Protein AF-A0A959N7V6-F1 (afdb_monomer)

Secondary structure (DSSP, 8-state):
--TTGGGGGG-EEEEEEETTEEEEEEEEE-TTS-EEEEEEEEETTEEEEEEEEEEEEETTEEEEEEEETTSSS-EEEEEEEE-SSEEEEE-TTSSS--EEEEE-------

Sequence (110 aa):
MDDLKKLEWLTGQWEGIMGSGLYHEEWYPDELNNLTGRAYLIKNGEITNNEKLKIHLIENDIFYTADVSHNPAPVSFKLTEYSDKIFIFENPEHDFPQKITYEILSENNF

Foldseek 3Di:
DCVLVLCCVVAAWDWDDDPQWIKIKHWDADPVSKIWMWIWTQDPNDTHWIWIWIFDDDPHWTWIWIDTPVDPDIDIFTFPDDDSFKTKTADPVDPPDGIDMGGNPDPPPD

pLDDT: mean 84.2, std 10.68, range [37.75, 94.25]

Structure (mmCIF, N/CA/C/O backbone):
data_AF-A0A959N7V6-F1
#
_entry.id   AF-A0A959N7V6-F1
#
loop_
_atom_site.group_PDB
_atom_site.id
_atom_site.type_symbol
_atom_site.label_atom_id
_atom_site.label_alt_id
_atom_site.label_comp_id
_atom_site.label_asym_id
_atom_site.label_entity_id
_atom_site.label_seq_id
_atom_site.pdbx_PDB_ins_code
_atom_site.Cartn_x
_atom_site.Cartn_y
_atom_site.Cartn_z
_atom_site.occupancy
_atom_site.B_iso_or_equiv
_atom_site.auth_seq_id
_atom_site.auth_comp_id
_atom_site.auth_asym_id
_atom_site.auth_atom_id
_atom_site.pdbx_PDB_model_num
ATOM 1 N N . MET A 1 1 ? -12.047 3.937 16.481 1.00 49.19 1 MET A N 1
ATOM 2 C CA . MET A 1 1 ? -11.346 4.222 15.210 1.00 49.19 1 MET A CA 1
ATOM 3 C C . MET A 1 1 ? -10.030 3.441 15.258 1.00 49.19 1 MET A C 1
ATOM 5 O O . MET A 1 1 ? -8.954 4.018 15.243 1.00 49.19 1 MET A O 1
ATOM 9 N N . ASP A 1 2 ? -10.139 2.119 15.437 1.00 62.38 2 ASP A N 1
ATOM 10 C CA . ASP A 1 2 ? -9.010 1.192 15.660 1.00 62.38 2 ASP A CA 1
ATOM 11 C C . ASP A 1 2 ? -8.653 0.413 14.388 1.00 62.38 2 ASP A C 1
ATOM 13 O O . ASP A 1 2 ? -7.646 -0.283 14.342 1.00 62.38 2 ASP A O 1
ATOM 17 N N . ASP A 1 3 ? -9.464 0.528 13.335 1.00 70.25 3 ASP A N 1
ATOM 18 C CA . ASP A 1 3 ? -9.316 -0.290 12.133 1.00 70.25 3 ASP A CA 1
ATOM 19 C C . ASP A 1 3 ? -8.083 0.090 11.300 1.00 70.25 3 ASP A C 1
ATOM 21 O O . ASP A 1 3 ? -7.488 -0.783 10.680 1.00 70.25 3 ASP A O 1
ATOM 25 N N . LEU A 1 4 ? -7.616 1.344 11.363 1.00 76.19 4 LEU A N 1
ATOM 26 C CA . LEU A 1 4 ? -6.362 1.753 10.716 1.00 76.19 4 LEU A CA 1
ATOM 27 C C . LEU A 1 4 ? -5.128 1.181 11.436 1.00 76.19 4 LEU A C 1
ATOM 29 O O . LEU A 1 4 ? -4.160 0.808 10.785 1.00 76.19 4 LEU A O 1
ATOM 33 N N . LYS A 1 5 ? -5.187 1.005 12.765 1.00 77.62 5 LYS A N 1
ATOM 34 C CA . LYS A 1 5 ? -4.114 0.335 13.521 1.00 77.62 5 LYS A CA 1
ATOM 35 C C . LYS A 1 5 ? -3.981 -1.139 13.154 1.00 77.62 5 LYS A C 1
ATOM 37 O O . LYS A 1 5 ? -2.887 -1.686 13.177 1.00 77.62 5 LYS A O 1
ATOM 42 N N . LYS A 1 6 ? -5.080 -1.782 12.743 1.00 78.00 6 LYS A N 1
ATOM 43 C CA . LYS A 1 6 ? -5.050 -3.158 12.222 1.00 78.00 6 LYS A CA 1
ATOM 44 C C . LYS A 1 6 ? -4.296 -3.280 10.900 1.00 78.00 6 LYS A C 1
ATOM 46 O O . LYS A 1 6 ? -4.102 -4.400 10.455 1.00 78.00 6 LYS A O 1
ATOM 51 N N . LEU A 1 7 ? -3.889 -2.174 10.276 1.00 81.94 7 LEU A N 1
ATOM 52 C CA . LEU A 1 7 ? -3.056 -2.155 9.075 1.00 81.94 7 LEU A CA 1
ATOM 53 C C . LEU A 1 7 ? -1.583 -1.858 9.391 1.00 81.94 7 LEU A C 1
ATOM 55 O O . LEU A 1 7 ? -0.766 -1.901 8.482 1.00 81.94 7 LEU A O 1
ATOM 59 N N . GLU A 1 8 ? -1.203 -1.620 10.655 1.00 82.12 8 GLU A N 1
ATOM 60 C CA . GLU A 1 8 ? 0.196 -1.347 11.035 1.00 82.12 8 GLU A CA 1
ATOM 61 C C . GLU A 1 8 ? 1.157 -2.472 10.627 1.00 82.12 8 GLU A C 1
ATOM 63 O O . GLU A 1 8 ? 2.318 -2.192 10.333 1.00 82.12 8 GLU A O 1
ATOM 68 N N . TRP A 1 9 ? 0.674 -3.717 10.534 1.00 83.25 9 TRP A N 1
ATOM 69 C CA . TRP A 1 9 ? 1.454 -4.864 10.049 1.00 83.25 9 TRP A CA 1
ATOM 70 C C . TRP A 1 9 ? 1.913 -4.723 8.590 1.00 83.25 9 TRP A C 1
ATOM 72 O O . TRP A 1 9 ? 2.851 -5.408 8.195 1.00 83.25 9 TRP A O 1
ATOM 82 N N . LEU A 1 10 ? 1.287 -3.841 7.797 1.00 85.94 10 LEU A N 1
ATOM 83 C CA . LEU A 1 10 ? 1.756 -3.507 6.451 1.00 85.94 10 LEU A CA 1
ATOM 84 C C . LEU A 1 10 ? 3.065 -2.714 6.477 1.00 85.94 10 LEU A C 1
ATOM 86 O O . LEU A 1 10 ? 3.757 -2.670 5.466 1.00 85.94 10 LEU A O 1
ATOM 90 N N . THR A 1 11 ? 3.428 -2.093 7.602 1.00 88.38 11 THR A N 1
ATOM 91 C CA . THR A 1 11 ? 4.693 -1.361 7.733 1.00 88.38 11 THR A CA 1
ATOM 92 C C . THR A 1 11 ? 5.872 -2.293 7.485 1.00 88.38 11 THR A C 1
ATOM 94 O O . THR A 1 11 ? 6.026 -3.310 8.158 1.00 88.38 11 THR A O 1
ATOM 97 N N . GLY A 1 12 ? 6.745 -1.916 6.554 1.00 86.50 12 GLY A N 1
ATOM 98 C CA . GLY A 1 12 ? 7.886 -2.732 6.162 1.00 86.50 12 GLY A CA 1
ATOM 99 C C . GLY A 1 12 ? 8.072 -2.782 4.655 1.00 86.50 12 GLY A C 1
ATOM 100 O O . GLY A 1 12 ? 7.515 -1.970 3.919 1.00 86.50 12 GLY A O 1
ATOM 101 N N . GLN A 1 13 ? 8.895 -3.731 4.219 1.00 86.81 13 GLN A N 1
ATOM 102 C CA . GLN A 1 13 ? 9.226 -3.954 2.818 1.00 86.81 13 GLN A CA 1
ATOM 103 C C . GLN A 1 13 ? 8.490 -5.180 2.292 1.00 86.81 13 GLN A C 1
ATOM 105 O O . GLN A 1 13 ? 8.495 -6.242 2.913 1.00 86.81 13 GLN A O 1
ATOM 110 N N . TRP A 1 14 ? 7.913 -5.015 1.115 1.00 86.94 14 TRP A N 1
ATOM 111 C CA . TRP A 1 14 ? 7.179 -6.017 0.372 1.00 86.94 14 TRP A CA 1
ATOM 112 C C . TRP A 1 14 ? 7.848 -6.175 -0.982 1.00 86.94 14 TRP A C 1
ATOM 114 O O . TRP A 1 14 ? 8.248 -5.200 -1.624 1.00 86.94 14 TRP A O 1
ATOM 124 N N . GLU A 1 15 ? 7.978 -7.416 -1.423 1.00 83.88 15 GLU A N 1
ATOM 125 C CA . GLU A 1 15 ? 8.464 -7.733 -2.755 1.00 83.88 15 GLU A CA 1
ATOM 126 C C . GLU A 1 15 ? 7.569 -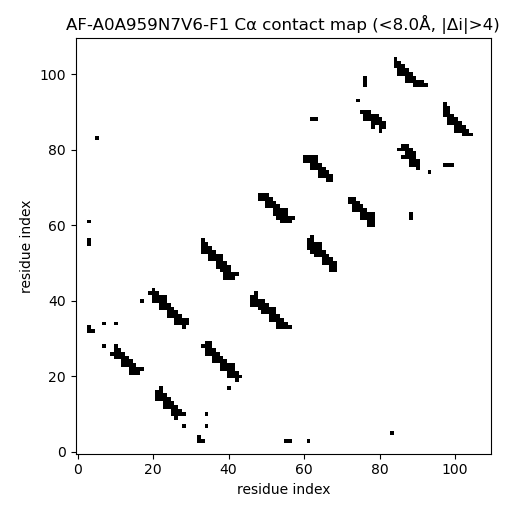8.787 -3.394 1.00 83.88 15 GLU A C 1
ATOM 128 O O . GLU A 1 15 ? 7.040 -9.681 -2.730 1.00 83.88 15 GLU A O 1
ATOM 133 N N . GLY A 1 16 ? 7.376 -8.672 -4.700 1.00 81.88 16 GLY A N 1
ATOM 134 C CA . GLY A 1 16 ? 6.530 -9.579 -5.453 1.00 81.88 16 GLY A CA 1
ATOM 135 C C . GLY A 1 16 ? 6.929 -9.630 -6.915 1.00 81.88 16 GLY A C 1
ATOM 136 O O . GLY A 1 16 ? 7.607 -8.749 -7.434 1.00 81.88 16 GLY A O 1
ATOM 137 N N . ILE A 1 17 ? 6.499 -10.675 -7.612 1.00 80.56 17 ILE A N 1
ATOM 138 C CA . ILE A 1 17 ? 6.737 -10.797 -9.051 1.00 80.56 17 ILE A CA 1
ATOM 139 C C . ILE A 1 17 ? 5.538 -10.196 -9.783 1.00 80.56 17 ILE A C 1
ATOM 141 O O . ILE A 1 17 ? 4.414 -10.672 -9.631 1.00 80.56 17 ILE A O 1
ATOM 145 N N . MET A 1 18 ? 5.780 -9.183 -10.616 1.00 80.56 18 MET A N 1
ATOM 146 C CA . MET A 1 18 ? 4.767 -8.595 -11.494 1.00 80.56 18 MET A CA 1
ATOM 147 C C . MET A 1 18 ? 5.188 -8.779 -12.956 1.00 80.56 18 MET A C 1
ATOM 149 O O . MET A 1 18 ? 6.088 -8.110 -13.471 1.00 80.56 18 MET A O 1
ATOM 153 N N . GLY A 1 19 ? 4.540 -9.724 -13.644 1.00 82.94 19 GLY A N 1
ATOM 154 C CA . GLY A 1 19 ? 4.923 -10.119 -14.999 1.00 82.94 19 GLY A CA 1
ATOM 155 C C . GLY A 1 19 ? 6.348 -10.681 -15.034 1.00 82.94 19 GLY A C 1
ATOM 156 O O . GLY A 1 19 ? 6.617 -11.724 -14.450 1.00 82.94 19 GLY A O 1
ATOM 157 N N . SER A 1 20 ? 7.259 -9.991 -15.726 1.00 83.25 20 SER A N 1
ATOM 158 C CA . SER A 1 20 ? 8.687 -10.345 -15.795 1.00 83.25 20 SER A CA 1
ATOM 159 C C . SER A 1 20 ? 9.581 -9.463 -14.911 1.00 83.25 20 SER A C 1
ATOM 161 O O . SER A 1 20 ? 10.795 -9.452 -15.110 1.00 83.25 20 SER A O 1
ATOM 163 N N . GLY A 1 21 ? 8.995 -8.639 -14.039 1.00 85.62 21 GLY A N 1
ATOM 164 C CA . GLY A 1 21 ? 9.706 -7.702 -13.167 1.00 85.62 21 GLY A CA 1
ATOM 165 C C . GLY A 1 21 ? 9.506 -8.010 -11.685 1.00 85.62 21 GLY A C 1
ATOM 166 O O . GLY A 1 21 ? 8.604 -8.763 -11.312 1.00 85.62 21 GLY A O 1
ATOM 167 N N . LEU A 1 22 ? 10.354 -7.404 -10.856 1.00 86.50 22 LEU A N 1
ATOM 168 C CA . LEU A 1 22 ? 10.280 -7.451 -9.398 1.00 86.50 22 LEU A CA 1
ATOM 169 C C . LEU A 1 22 ? 9.618 -6.162 -8.906 1.00 86.50 22 LEU A C 1
ATOM 171 O O . LEU A 1 22 ? 10.157 -5.073 -9.089 1.00 86.50 22 LEU A O 1
ATOM 175 N N . TYR A 1 23 ? 8.418 -6.280 -8.357 1.00 88.44 23 TYR A N 1
ATOM 176 C CA . TYR A 1 23 ? 7.699 -5.187 -7.721 1.00 88.44 23 TYR A CA 1
ATOM 177 C C . TYR A 1 23 ? 8.181 -5.060 -6.281 1.00 88.44 23 TYR A C 1
ATOM 179 O O . TYR A 1 23 ? 8.204 -6.051 -5.555 1.00 88.44 23 TYR A O 1
ATOM 187 N N . HIS A 1 24 ? 8.560 -3.853 -5.889 1.00 89.81 24 HIS A N 1
ATOM 188 C CA . HIS A 1 24 ? 8.901 -3.509 -4.520 1.00 89.81 24 HIS A CA 1
ATOM 189 C C . HIS A 1 24 ? 7.920 -2.480 -4.002 1.00 89.81 24 HIS A C 1
ATOM 191 O O . HIS A 1 24 ? 7.606 -1.511 -4.691 1.00 89.81 24 HIS A O 1
ATOM 197 N N . GLU A 1 25 ? 7.508 -2.660 -2.761 1.00 91.25 25 GLU A N 1
ATOM 198 C CA . GLU A 1 25 ? 6.638 -1.749 -2.046 1.00 91.25 25 GLU A CA 1
ATOM 199 C C . GLU A 1 25 ? 7.165 -1.582 -0.623 1.00 91.25 25 GLU A C 1
ATOM 201 O O . GLU A 1 25 ? 7.690 -2.511 -0.014 1.00 91.25 25 GLU A O 1
ATOM 206 N N . GLU A 1 26 ? 7.086 -0.371 -0.093 1.00 92.06 26 GLU A N 1
ATOM 207 C CA . GLU A 1 26 ? 7.574 -0.072 1.241 1.00 92.06 26 GLU A CA 1
ATOM 208 C C . GLU A 1 26 ? 6.643 0.906 1.935 1.00 92.06 26 GLU A C 1
ATOM 210 O O . GLU A 1 26 ? 6.345 1.966 1.383 1.00 92.06 26 GLU A O 1
ATOM 215 N N . TRP A 1 27 ? 6.217 0.549 3.143 1.00 93.75 27 TRP A N 1
ATOM 216 C CA . TRP A 1 27 ? 5.247 1.291 3.940 1.00 93.75 27 TRP A CA 1
ATOM 217 C C . TRP A 1 27 ? 5.857 1.826 5.227 1.00 93.75 27 TRP A C 1
ATOM 219 O O . TRP A 1 27 ? 6.628 1.144 5.904 1.00 93.75 27 TRP A O 1
ATOM 229 N N . TYR A 1 28 ? 5.430 3.030 5.587 1.00 91.06 28 TYR A N 1
ATOM 230 C CA . TYR A 1 28 ? 5.876 3.798 6.737 1.00 91.06 28 TYR A CA 1
ATOM 231 C C . TYR A 1 28 ? 4.672 4.427 7.447 1.00 91.06 28 TYR A C 1
ATOM 233 O O . TYR A 1 28 ? 3.870 5.095 6.784 1.00 91.06 28 TYR A O 1
ATOM 241 N N . PRO A 1 29 ? 4.544 4.295 8.776 1.00 90.12 29 PRO A N 1
ATOM 242 C CA . PRO A 1 29 ? 3.552 5.047 9.529 1.00 90.12 29 PRO A CA 1
ATOM 243 C C . PRO A 1 29 ? 3.902 6.539 9.536 1.00 90.12 29 PRO A C 1
ATOM 245 O O . PRO A 1 29 ? 5.074 6.912 9.628 1.00 90.12 29 PRO A O 1
ATOM 248 N N . ASP A 1 30 ? 2.884 7.393 9.447 1.00 83.81 30 ASP A N 1
ATOM 249 C CA . ASP A 1 30 ? 3.007 8.834 9.666 1.00 83.81 30 ASP A CA 1
ATOM 250 C C . ASP A 1 30 ? 2.574 9.239 11.089 1.00 83.81 30 ASP A C 1
ATOM 252 O O . ASP A 1 30 ? 2.039 8.443 11.862 1.00 83.81 30 ASP A O 1
ATOM 256 N N . GLU A 1 31 ? 2.804 10.504 11.454 1.00 78.56 31 GLU A N 1
ATOM 257 C CA . GLU A 1 31 ? 2.459 11.044 12.783 1.00 78.56 31 GLU A CA 1
ATOM 258 C C . GLU A 1 31 ? 0.942 11.094 13.063 1.00 78.56 31 GLU A C 1
ATOM 260 O O . GLU A 1 31 ? 0.525 11.346 14.194 1.00 78.56 31 GLU A O 1
ATOM 265 N N . LEU A 1 32 ? 0.107 10.867 12.045 1.00 79.19 32 LEU A N 1
ATOM 266 C CA . LEU A 1 32 ? -1.354 10.914 12.099 1.00 79.19 32 LEU A CA 1
ATOM 267 C C . LEU A 1 32 ? -1.986 9.512 12.006 1.00 79.19 32 LEU A C 1
ATOM 269 O O . LEU A 1 32 ? -3.181 9.402 11.732 1.00 79.19 32 LE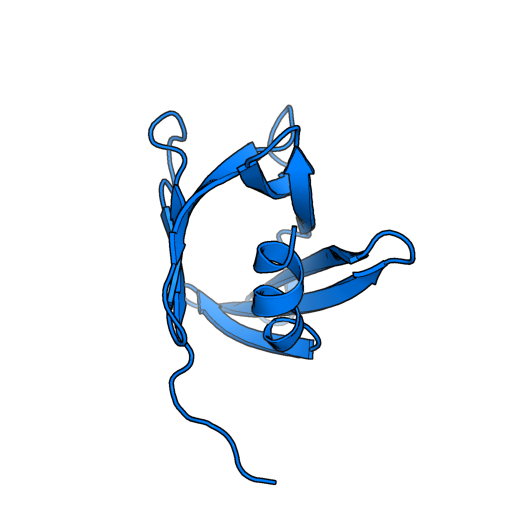U A O 1
ATOM 273 N N . ASN A 1 33 ? -1.207 8.455 12.265 1.00 78.31 33 ASN A N 1
ATOM 274 C CA . ASN A 1 33 ? -1.585 7.041 12.144 1.00 78.31 33 ASN A CA 1
ATOM 275 C C . ASN A 1 33 ? -1.975 6.593 10.725 1.00 78.31 33 ASN A C 1
ATOM 277 O O . ASN A 1 33 ? -2.535 5.510 10.577 1.00 78.31 33 ASN A O 1
ATOM 281 N N . ASN A 1 34 ? -1.703 7.375 9.681 1.00 87.88 34 ASN A N 1
ATOM 282 C CA . ASN A 1 34 ? -1.818 6.880 8.311 1.00 87.88 34 ASN A CA 1
ATOM 283 C C . ASN A 1 34 ? -0.581 6.060 7.952 1.00 87.88 34 ASN A C 1
ATOM 285 O O . ASN A 1 34 ? 0.467 6.165 8.590 1.00 87.88 34 ASN A O 1
ATOM 289 N N . LEU A 1 35 ? -0.681 5.298 6.869 1.00 91.38 35 LEU A N 1
ATOM 290 C CA . LEU A 1 35 ? 0.480 4.688 6.240 1.00 91.38 35 LEU A CA 1
ATOM 291 C C . LEU A 1 35 ? 0.786 5.447 4.958 1.00 91.38 35 LEU A C 1
ATOM 293 O O . LEU A 1 35 ? -0.086 5.682 4.124 1.00 91.38 35 LEU A O 1
ATOM 297 N N . THR A 1 36 ? 2.040 5.828 4.798 1.00 93.88 36 THR A N 1
ATOM 298 C CA . THR A 1 36 ? 2.582 6.341 3.544 1.00 93.88 36 THR A CA 1
ATOM 299 C C . THR A 1 36 ? 3.479 5.280 2.952 1.00 93.88 36 THR A C 1
ATOM 301 O O . THR A 1 36 ? 4.182 4.584 3.679 1.00 93.88 36 THR A O 1
ATOM 304 N N . GLY A 1 37 ? 3.442 5.126 1.641 1.00 92.75 37 GLY A N 1
ATOM 305 C CA . GLY A 1 37 ? 4.204 4.098 0.971 1.00 92.75 37 GLY A CA 1
ATOM 306 C C . GLY A 1 37 ? 4.837 4.594 -0.308 1.00 92.75 37 GLY A C 1
ATOM 307 O O . GLY A 1 37 ? 4.474 5.633 -0.867 1.00 92.75 37 GLY A O 1
ATOM 308 N N . ARG A 1 38 ? 5.812 3.831 -0.771 1.00 92.44 38 ARG A N 1
ATOM 309 C CA . ARG A 1 38 ? 6.373 3.967 -2.108 1.00 92.44 38 ARG A CA 1
ATOM 310 C C . ARG A 1 38 ? 6.410 2.602 -2.752 1.00 92.44 38 ARG A C 1
ATOM 312 O O . ARG A 1 38 ? 6.773 1.632 -2.093 1.00 92.44 38 ARG A O 1
ATOM 319 N N . ALA A 1 39 ? 6.105 2.554 -4.036 1.00 90.75 39 ALA A N 1
ATOM 320 C CA . ALA A 1 39 ? 6.306 1.355 -4.819 1.00 90.75 39 ALA A CA 1
ATOM 321 C C . ALA A 1 39 ? 7.039 1.651 -6.118 1.00 90.75 39 ALA A C 1
ATOM 323 O O . ALA A 1 39 ? 7.032 2.775 -6.626 1.00 90.75 39 ALA A O 1
ATOM 324 N N . TYR A 1 40 ? 7.742 0.640 -6.608 1.00 90.38 40 TYR A N 1
ATOM 325 C CA . TYR A 1 40 ? 8.464 0.697 -7.863 1.00 90.38 40 TYR A CA 1
ATOM 326 C C . TYR A 1 40 ? 8.644 -0.699 -8.450 1.00 90.38 40 TYR A C 1
ATOM 328 O O . TYR A 1 40 ? 8.751 -1.697 -7.742 1.00 90.38 40 TYR A O 1
ATOM 336 N N . LEU A 1 41 ? 8.711 -0.767 -9.775 1.00 89.62 41 LEU A N 1
ATOM 337 C CA . LEU A 1 41 ? 8.914 -2.004 -10.514 1.00 89.62 41 LEU A CA 1
ATOM 338 C C . LEU A 1 41 ? 10.331 -2.044 -11.082 1.00 89.62 41 LEU A C 1
ATOM 340 O O . LEU A 1 41 ? 10.695 -1.211 -11.909 1.00 89.62 41 LEU A O 1
ATOM 344 N N . ILE A 1 42 ? 11.119 -3.047 -10.712 1.00 88.81 42 ILE A N 1
ATOM 345 C CA . ILE A 1 42 ? 12.409 -3.325 -11.340 1.00 88.81 42 ILE A CA 1
ATOM 346 C C . ILE A 1 42 ? 12.184 -4.248 -12.536 1.00 88.81 42 ILE A C 1
ATOM 348 O O . ILE A 1 42 ? 11.756 -5.396 -12.387 1.00 88.81 42 ILE A O 1
ATOM 352 N N . LYS A 1 43 ? 12.520 -3.779 -13.738 1.00 89.12 43 LYS A N 1
ATOM 353 C CA . LYS A 1 43 ? 12.480 -4.582 -14.965 1.00 89.12 43 LYS A CA 1
ATOM 354 C C . LYS A 1 43 ? 13.812 -4.454 -15.690 1.00 89.12 43 LYS A C 1
ATOM 356 O O . LYS A 1 43 ? 14.286 -3.351 -15.918 1.00 89.12 43 LYS A O 1
ATOM 361 N N . ASN A 1 44 ? 14.430 -5.585 -16.035 1.00 87.38 44 ASN A N 1
ATOM 362 C CA . ASN A 1 44 ? 15.756 -5.632 -16.672 1.00 87.38 44 ASN A CA 1
ATOM 363 C C . ASN A 1 44 ? 16.858 -4.856 -15.911 1.00 87.38 44 ASN A C 1
ATOM 365 O O . ASN A 1 44 ? 17.800 -4.365 -16.524 1.00 87.38 44 ASN A O 1
ATOM 369 N N . GLY A 1 45 ? 16.754 -4.754 -14.580 1.00 84.00 45 GLY A N 1
ATOM 370 C CA . GLY A 1 45 ? 17.711 -4.021 -13.741 1.00 84.00 45 GLY A CA 1
ATOM 371 C C . GLY A 1 45 ? 17.471 -2.509 -13.652 1.00 84.00 45 GLY A C 1
ATOM 372 O O . GLY A 1 45 ? 18.228 -1.825 -12.970 1.00 84.00 45 GLY A O 1
ATOM 373 N N . GLU A 1 46 ? 16.419 -1.990 -14.288 1.00 86.31 46 GLU A N 1
ATOM 374 C CA . GLU A 1 46 ? 16.036 -0.579 -14.228 1.00 86.31 46 GLU A CA 1
ATOM 375 C C . GLU A 1 46 ? 14.778 -0.386 -13.376 1.00 86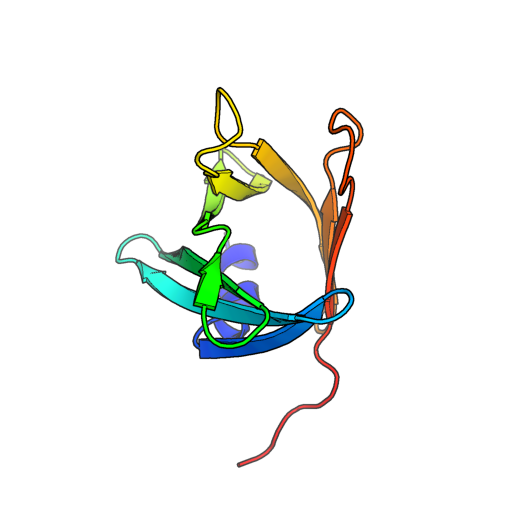.31 46 GLU A C 1
ATOM 377 O O . GLU A 1 46 ? 13.831 -1.172 -13.454 1.00 86.31 46 GLU A O 1
ATOM 382 N N . ILE A 1 47 ? 14.766 0.678 -12.570 1.00 86.31 47 ILE A N 1
ATOM 383 C CA . ILE A 1 47 ? 13.597 1.086 -11.788 1.00 86.31 47 ILE A CA 1
ATOM 384 C C . ILE A 1 47 ? 12.611 1.801 -12.716 1.00 86.31 47 ILE A C 1
ATOM 386 O O . ILE A 1 47 ? 12.939 2.798 -13.357 1.00 86.31 47 ILE A O 1
ATOM 390 N N . THR A 1 48 ? 11.382 1.306 -12.748 1.00 81.00 48 THR A N 1
ATOM 391 C CA . THR A 1 48 ? 10.258 1.811 -13.541 1.00 81.00 48 THR A CA 1
ATOM 392 C C . THR A 1 48 ? 9.029 1.986 -12.644 1.00 81.00 48 THR A C 1
ATOM 394 O O . THR A 1 48 ? 8.996 1.436 -11.547 1.00 81.00 48 THR A O 1
ATOM 397 N N . ASN A 1 49 ? 8.030 2.755 -13.094 1.00 77.88 49 ASN A N 1
ATOM 398 C CA . ASN A 1 49 ? 6.744 2.946 -12.400 1.00 77.88 49 ASN A CA 1
ATOM 399 C C . ASN A 1 49 ? 6.896 3.328 -10.919 1.00 77.88 49 ASN A C 1
ATOM 401 O O . ASN A 1 49 ? 6.570 2.542 -10.043 1.00 77.88 49 ASN A O 1
ATOM 405 N N . ASN A 1 50 ? 7.424 4.524 -10.641 1.00 85.50 50 ASN A N 1
ATOM 406 C CA . ASN A 1 50 ? 7.471 5.031 -9.269 1.00 85.50 50 ASN A CA 1
ATOM 407 C C . ASN A 1 50 ? 6.074 5.493 -8.845 1.00 85.50 50 ASN A C 1
ATOM 409 O O . ASN A 1 50 ? 5.472 6.345 -9.504 1.00 85.50 50 ASN A O 1
ATOM 413 N N . GLU A 1 51 ? 5.604 4.959 -7.728 1.00 89.69 51 GLU A N 1
ATOM 414 C CA . GLU A 1 51 ? 4.267 5.182 -7.194 1.00 89.69 51 GLU A CA 1
ATOM 415 C C . GLU A 1 51 ? 4.394 5.705 -5.767 1.00 89.69 51 GLU A C 1
ATOM 417 O O . GLU A 1 51 ? 5.183 5.195 -4.966 1.00 89.69 51 GLU A O 1
ATOM 422 N N . LYS A 1 52 ? 3.624 6.742 -5.444 1.00 92.44 52 LYS A N 1
ATOM 423 C CA . LYS A 1 52 ? 3.435 7.188 -4.064 1.00 92.44 52 LYS A CA 1
ATOM 424 C C . LYS A 1 52 ? 2.124 6.621 -3.572 1.00 92.44 52 LYS A C 1
ATOM 426 O O . LYS A 1 52 ? 1.091 6.801 -4.208 1.00 92.44 52 LYS A O 1
ATOM 431 N N . LEU A 1 53 ? 2.165 5.964 -2.431 1.00 93.50 53 LEU A N 1
ATOM 432 C CA . LEU A 1 53 ? 1.028 5.258 -1.881 1.00 93.50 53 LEU A CA 1
ATOM 433 C C . LEU A 1 53 ? 0.627 5.885 -0.552 1.00 93.50 53 LEU A C 1
ATOM 435 O O . LEU A 1 53 ? 1.455 6.441 0.176 1.00 93.50 53 LEU A O 1
ATOM 439 N N . LYS A 1 54 ? -0.658 5.812 -0.227 1.00 93.69 54 LYS A N 1
ATOM 440 C CA . LYS A 1 54 ? -1.170 6.261 1.062 1.00 93.69 54 LYS A CA 1
ATOM 441 C C . LYS A 1 54 ? -2.363 5.422 1.482 1.00 93.69 54 LYS A C 1
ATOM 443 O O . LYS A 1 54 ? -3.334 5.346 0.741 1.00 93.69 54 LYS A O 1
ATOM 448 N N . ILE A 1 55 ? -2.326 4.865 2.684 1.00 92.88 55 ILE A N 1
ATOM 449 C CA . ILE A 1 55 ? -3.497 4.290 3.339 1.00 92.88 55 ILE A CA 1
ATOM 450 C C . ILE A 1 55 ? -3.925 5.242 4.444 1.00 92.88 55 ILE A C 1
ATOM 452 O O . ILE A 1 55 ? -3.160 5.526 5.364 1.00 92.88 55 ILE A O 1
ATOM 456 N N . HIS A 1 56 ? -5.132 5.778 4.333 1.00 92.00 56 HIS A N 1
ATOM 457 C CA . HIS A 1 56 ? -5.614 6.854 5.193 1.00 92.00 56 HIS A CA 1
ATOM 458 C C . HIS A 1 56 ? -7.117 6.784 5.389 1.00 92.00 56 HIS A C 1
ATOM 460 O O . HIS A 1 56 ? -7.845 6.169 4.610 1.00 92.00 56 HIS A O 1
ATOM 466 N N . LEU A 1 57 ? -7.565 7.422 6.461 1.00 88.56 57 LEU A N 1
ATOM 467 C CA . LEU A 1 57 ? -8.966 7.480 6.827 1.00 88.56 57 LEU A CA 1
ATOM 468 C C . LEU A 1 57 ? -9.598 8.748 6.253 1.00 88.56 57 LEU A C 1
ATOM 470 O O . LEU A 1 57 ? -9.149 9.858 6.540 1.00 88.56 57 LEU A O 1
ATOM 474 N N . ILE A 1 58 ? -10.650 8.580 5.458 1.00 87.88 58 ILE A N 1
ATOM 475 C CA . ILE A 1 58 ? -11.466 9.679 4.947 1.00 87.88 58 ILE A CA 1
ATOM 476 C C . ILE A 1 58 ? -12.857 9.507 5.549 1.00 87.88 58 ILE A C 1
ATOM 478 O O . ILE A 1 58 ? -13.535 8.515 5.291 1.00 87.88 58 ILE A O 1
ATOM 482 N N . GLU A 1 59 ? -13.258 10.466 6.384 1.00 85.31 59 GLU A N 1
ATOM 483 C CA . GLU A 1 59 ? -14.466 10.386 7.216 1.00 85.31 59 GLU A CA 1
ATOM 484 C C . GLU A 1 59 ? -14.465 9.132 8.110 1.00 85.31 59 GLU A C 1
ATOM 486 O O . GLU A 1 59 ? -13.821 9.120 9.161 1.00 85.31 59 GLU A O 1
ATOM 491 N N . ASN A 1 60 ? -15.156 8.075 7.684 1.00 85.31 60 ASN A N 1
ATOM 492 C CA . ASN A 1 60 ? -15.309 6.819 8.416 1.00 85.31 60 ASN A CA 1
ATOM 493 C C . ASN A 1 60 ? -14.759 5.604 7.654 1.00 85.31 60 ASN A C 1
ATOM 495 O O . ASN A 1 60 ? -14.822 4.493 8.175 1.00 85.31 60 ASN A O 1
ATOM 499 N N . ASP A 1 61 ? -14.222 5.807 6.452 1.00 89.81 61 ASP A N 1
ATOM 500 C CA . ASP A 1 61 ? -13.783 4.743 5.556 1.00 89.81 61 ASP A CA 1
ATOM 501 C C . ASP A 1 61 ? -12.269 4.806 5.332 1.00 89.81 61 ASP A C 1
ATOM 503 O O . ASP A 1 61 ? -11.673 5.881 5.223 1.00 89.81 61 ASP A O 1
ATOM 507 N N . ILE A 1 62 ? -11.636 3.636 5.255 1.00 91.56 62 ILE A N 1
ATOM 508 C CA . ILE A 1 62 ? -10.206 3.519 4.965 1.00 91.56 62 ILE A CA 1
ATOM 509 C C . ILE A 1 62 ? -10.028 3.434 3.452 1.00 91.56 62 ILE A C 1
ATOM 511 O O . ILE A 1 62 ? -10.695 2.645 2.783 1.00 91.56 62 ILE A O 1
ATOM 515 N N . PHE A 1 63 ? -9.100 4.223 2.923 1.00 93.38 63 PHE A N 1
ATOM 516 C CA . PHE A 1 63 ? -8.762 4.240 1.509 1.00 93.38 63 PHE A CA 1
ATOM 517 C C . PHE A 1 63 ? -7.293 3.929 1.297 1.00 93.38 63 PHE A C 1
ATOM 519 O O . PHE A 1 63 ? -6.441 4.451 2.010 1.00 93.38 63 PHE A O 1
ATOM 526 N N . TYR A 1 64 ? -7.019 3.135 0.271 1.00 93.44 64 TYR A N 1
ATOM 527 C CA . TYR A 1 64 ? -5.716 2.989 -0.355 1.00 93.44 64 TYR A CA 1
ATOM 528 C C . TYR A 1 64 ? -5.658 3.927 -1.558 1.00 93.44 64 TYR A C 1
ATOM 530 O O . TYR A 1 64 ? -6.445 3.785 -2.486 1.00 93.44 64 TYR A O 1
ATOM 538 N N . THR A 1 65 ? -4.746 4.886 -1.568 1.00 93.25 65 THR A N 1
ATOM 539 C CA . THR A 1 65 ? -4.582 5.855 -2.652 1.00 93.25 65 THR A CA 1
ATOM 540 C C . THR A 1 65 ? -3.221 5.664 -3.310 1.00 93.25 65 THR A C 1
ATOM 542 O O . THR A 1 65 ? -2.197 5.794 -2.643 1.00 93.25 65 THR A O 1
ATOM 545 N N . ALA A 1 66 ? -3.216 5.404 -4.617 1.00 91.38 66 ALA A N 1
ATOM 546 C CA . ALA A 1 66 ? -2.022 5.339 -5.450 1.00 91.38 66 ALA A CA 1
ATOM 547 C C . ALA A 1 66 ? -1.903 6.595 -6.323 1.00 91.38 66 ALA A C 1
ATOM 549 O O . ALA A 1 66 ? -2.771 6.886 -7.146 1.00 91.38 66 ALA A O 1
ATOM 550 N N . ASP A 1 67 ? -0.815 7.335 -6.151 1.00 90.69 67 ASP A N 1
ATOM 551 C CA . ASP A 1 67 ? -0.418 8.469 -6.979 1.00 90.69 67 ASP A CA 1
ATOM 552 C C . ASP A 1 67 ? 0.732 8.041 -7.898 1.00 90.69 67 ASP A C 1
ATOM 554 O O . ASP A 1 67 ? 1.872 7.820 -7.474 1.00 90.69 67 ASP A O 1
ATOM 558 N N . VAL A 1 68 ? 0.391 7.879 -9.172 1.00 85.62 68 VAL A N 1
ATOM 559 C CA . VAL A 1 68 ? 1.251 7.342 -10.225 1.00 85.62 68 VAL A CA 1
ATOM 560 C C . VAL A 1 68 ? 1.413 8.388 -11.315 1.00 85.62 68 VAL A C 1
ATOM 562 O O . VAL A 1 68 ? 0.444 8.992 -11.769 1.00 85.62 68 VAL A O 1
ATOM 565 N N . SER A 1 69 ? 2.643 8.587 -11.792 1.00 78.06 69 SER A N 1
ATOM 566 C CA . SER A 1 69 ? 2.939 9.677 -12.739 1.00 78.06 69 SER A CA 1
ATOM 567 C C . SER A 1 69 ? 2.219 9.553 -14.089 1.00 78.06 69 SER A C 1
ATOM 569 O O . SER A 1 69 ? 2.133 10.536 -14.819 1.00 78.06 69 SER A O 1
ATOM 571 N N . HIS A 1 70 ? 1.732 8.360 -14.447 1.00 76.25 70 HIS A N 1
ATOM 572 C CA . HIS A 1 70 ? 1.000 8.139 -15.695 1.00 76.25 70 HIS A CA 1
ATOM 573 C C . HIS A 1 70 ? -0.495 8.492 -15.611 1.00 76.25 70 HIS A C 1
ATOM 575 O O . HIS A 1 70 ? -1.138 8.570 -16.656 1.00 76.25 70 HIS A O 1
ATOM 581 N N . ASN A 1 71 ? -1.046 8.709 -14.409 1.00 78.50 71 ASN A N 1
ATOM 582 C CA . ASN A 1 71 ? -2.457 9.042 -14.230 1.00 78.50 71 ASN A CA 1
ATOM 583 C C . ASN A 1 71 ? -2.609 10.546 -13.982 1.00 78.50 71 ASN A C 1
ATOM 585 O O . ASN A 1 71 ? -1.772 11.156 -13.320 1.00 78.50 71 ASN A O 1
ATOM 589 N N . PRO A 1 72 ? -3.691 11.165 -14.485 1.00 80.69 72 PRO A N 1
ATOM 590 C CA . PRO A 1 72 ? -3.939 12.591 -14.281 1.00 80.69 72 PRO A CA 1
ATOM 591 C C . PRO A 1 72 ? -4.277 12.941 -12.823 1.00 80.69 72 PRO A C 1
ATOM 593 O O . PRO A 1 72 ? -4.201 14.108 -12.445 1.00 80.69 72 PRO A O 1
ATOM 596 N N . ALA A 1 73 ? -4.677 11.953 -12.019 1.00 86.56 73 ALA A N 1
ATOM 597 C CA . ALA A 1 73 ? -5.021 12.110 -10.614 1.00 86.56 73 ALA A CA 1
ATOM 598 C C . ALA A 1 73 ? -4.715 10.822 -9.826 1.00 86.56 73 ALA A C 1
ATOM 600 O O . ALA A 1 73 ? -4.688 9.741 -10.428 1.00 86.56 73 ALA A O 1
ATOM 601 N N . PRO A 1 74 ? -4.539 10.916 -8.494 1.00 89.19 74 PRO A N 1
ATOM 602 C CA . PRO A 1 74 ? -4.427 9.746 -7.632 1.00 89.19 74 PRO A CA 1
ATOM 603 C C . PRO A 1 74 ? -5.675 8.864 -7.713 1.00 89.19 74 PRO A C 1
ATOM 605 O O . PRO A 1 74 ? -6.803 9.360 -7.728 1.00 89.19 74 PRO A O 1
ATOM 608 N N . VAL A 1 75 ? -5.469 7.551 -7.723 1.00 90.62 75 VAL A N 1
ATOM 609 C CA . VAL A 1 75 ? -6.535 6.549 -7.763 1.00 90.62 75 VAL A CA 1
ATOM 610 C C . VAL A 1 75 ? -6.740 6.009 -6.357 1.00 90.62 75 VAL A C 1
ATOM 612 O O . VAL A 1 75 ? -5.802 5.506 -5.744 1.00 90.62 75 VAL A O 1
ATOM 615 N N . SER A 1 76 ? -7.963 6.111 -5.844 1.00 93.00 76 SER A N 1
ATOM 616 C CA . SER A 1 76 ? -8.316 5.631 -4.507 1.00 93.00 76 SER A CA 1
ATOM 617 C C . SER A 1 76 ? -9.149 4.358 -4.578 1.00 93.00 76 SER A C 1
ATOM 619 O O . SER A 1 76 ? -10.062 4.261 -5.389 1.00 93.00 76 SER A O 1
ATOM 621 N N . PHE A 1 77 ? -8.862 3.415 -3.692 1.00 93.94 77 PHE A N 1
ATOM 622 C CA . PHE A 1 77 ? -9.542 2.143 -3.506 1.00 93.94 77 PHE A CA 1
ATOM 623 C C . PHE A 1 77 ? -10.077 2.099 -2.080 1.00 93.94 77 PHE A C 1
ATOM 625 O O . PHE A 1 77 ? -9.325 2.297 -1.125 1.00 93.94 77 PHE A O 1
ATOM 632 N N . LYS A 1 78 ? -11.378 1.877 -1.921 1.00 94.25 78 LYS A N 1
ATOM 633 C CA . LYS A 1 78 ? -12.017 1.814 -0.605 1.00 94.25 78 LYS A CA 1
ATOM 634 C C . LYS A 1 78 ? -11.790 0.436 0.007 1.00 94.25 78 LYS A C 1
ATOM 636 O O . LYS A 1 78 ? -11.941 -0.557 -0.693 1.00 94.25 78 LYS A O 1
ATOM 641 N N . LEU A 1 79 ? -11.485 0.362 1.301 1.00 92.94 79 LEU A N 1
ATOM 642 C CA . LEU A 1 79 ? -11.487 -0.901 2.039 1.00 92.94 79 LEU A CA 1
ATOM 643 C C . LEU A 1 79 ? -12.922 -1.444 2.097 1.00 92.94 79 LEU A C 1
ATOM 645 O O . LEU A 1 79 ? -13.793 -0.843 2.729 1.00 92.94 79 LEU A O 1
ATOM 649 N N . THR A 1 80 ? -13.175 -2.557 1.416 1.00 92.12 80 THR A N 1
ATOM 650 C CA . THR A 1 80 ? -14.505 -3.178 1.329 1.00 92.12 80 THR A CA 1
ATOM 651 C C . THR A 1 80 ? -14.627 -4.421 2.196 1.00 92.12 80 THR A C 1
ATOM 653 O O . THR A 1 80 ? -15.710 -4.700 2.707 1.00 92.12 80 THR A O 1
ATOM 656 N N . GLU A 1 81 ? -13.524 -5.131 2.424 1.00 89.19 81 GLU A N 1
ATOM 657 C CA . GLU A 1 81 ? -13.490 -6.325 3.263 1.00 89.19 81 GLU A CA 1
ATOM 658 C C . GLU A 1 81 ? -12.195 -6.363 4.070 1.00 89.19 81 GLU A C 1
ATOM 660 O O . GLU A 1 81 ? -11.113 -6.074 3.558 1.00 89.19 81 GLU A O 1
ATOM 665 N N . TYR A 1 82 ? -12.299 -6.729 5.345 1.00 85.62 82 TYR A N 1
ATOM 666 C CA . TYR A 1 82 ? -11.134 -6.988 6.172 1.00 85.62 82 TYR A CA 1
ATOM 667 C C . TYR A 1 82 ? -11.418 -8.060 7.223 1.00 85.62 82 TYR A C 1
ATOM 669 O O . TYR A 1 82 ? -12.524 -8.169 7.754 1.00 85.62 82 TYR A O 1
ATOM 6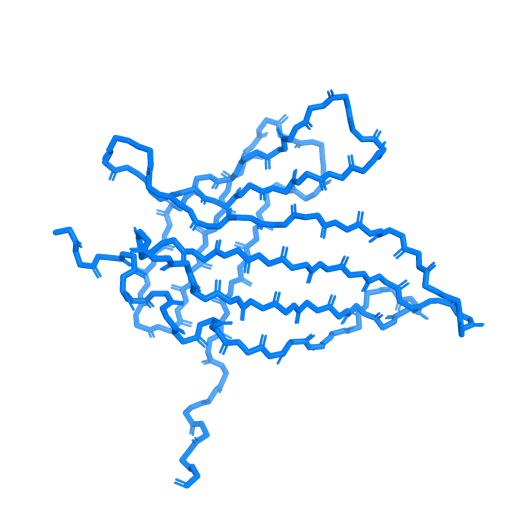77 N N . SER A 1 83 ? -10.393 -8.844 7.534 1.00 83.44 83 SER A N 1
ATOM 678 C CA . SER A 1 83 ? -10.339 -9.780 8.656 1.00 83.44 83 SER A CA 1
ATOM 679 C C . SER A 1 83 ? -8.959 -9.705 9.310 1.00 83.44 83 SER A C 1
ATOM 681 O O . SER A 1 83 ? -8.128 -8.889 8.920 1.00 83.44 83 SER A O 1
ATOM 683 N N . ASP A 1 84 ? -8.678 -10.571 10.281 1.00 78.75 84 ASP A N 1
ATOM 684 C CA . ASP A 1 84 ? -7.374 -10.601 10.955 1.00 78.75 84 ASP A CA 1
ATOM 685 C C . ASP A 1 84 ? -6.197 -10.897 10.007 1.00 78.75 84 ASP A C 1
ATOM 687 O O . ASP A 1 84 ? -5.050 -10.646 10.364 1.00 78.75 84 ASP A O 1
ATOM 691 N N . LYS A 1 85 ? -6.458 -11.446 8.810 1.00 81.50 85 LYS A N 1
ATOM 692 C CA . LYS A 1 85 ? -5.416 -11.865 7.856 1.00 81.50 85 LYS A CA 1
ATOM 693 C C . LYS A 1 85 ? -5.572 -11.320 6.448 1.00 81.50 85 LYS A C 1
ATOM 695 O O . LYS A 1 85 ? -4.650 -11.480 5.658 1.00 81.50 85 LYS A O 1
ATOM 700 N N . ILE A 1 86 ? -6.718 -10.738 6.107 1.00 85.50 86 ILE A N 1
ATOM 701 C CA . ILE A 1 86 ? -6.982 -10.266 4.747 1.00 85.50 86 ILE A CA 1
ATOM 702 C C . ILE A 1 86 ? -7.521 -8.848 4.781 1.00 85.50 86 ILE A C 1
ATOM 704 O O . ILE A 1 86 ? -8.339 -8.521 5.635 1.00 85.50 86 ILE A O 1
ATOM 708 N N . PHE A 1 87 ? -7.076 -8.022 3.847 1.00 89.00 87 PHE A N 1
ATOM 709 C CA . PHE A 1 87 ? -7.578 -6.670 3.650 1.00 89.00 87 PHE A CA 1
ATOM 710 C C . PHE A 1 87 ? -7.759 -6.449 2.157 1.00 89.00 87 PHE A C 1
ATOM 712 O O . PHE A 1 87 ? -6.831 -6.651 1.373 1.00 89.00 87 PHE A O 1
ATOM 719 N N . ILE A 1 88 ? -8.970 -6.074 1.761 1.00 91.50 88 ILE A N 1
ATOM 720 C CA . ILE A 1 88 ? -9.376 -5.944 0.368 1.00 91.50 88 ILE A CA 1
ATOM 721 C C . ILE A 1 88 ? -9.808 -4.505 0.122 1.00 91.50 88 ILE A C 1
ATOM 723 O O . ILE A 1 88 ? -10.761 -4.013 0.727 1.00 91.50 88 ILE A O 1
ATOM 727 N N . PHE A 1 89 ? -9.101 -3.848 -0.790 1.00 93.69 89 PHE A N 1
ATOM 728 C CA . PHE A 1 89 ? -9.411 -2.514 -1.272 1.00 93.69 89 PHE A CA 1
ATOM 729 C C . PHE A 1 89 ? -9.941 -2.598 -2.700 1.00 93.69 89 PHE A C 1
ATOM 731 O O . PHE A 1 89 ? -9.316 -3.225 -3.554 1.00 93.69 89 PHE A O 1
ATO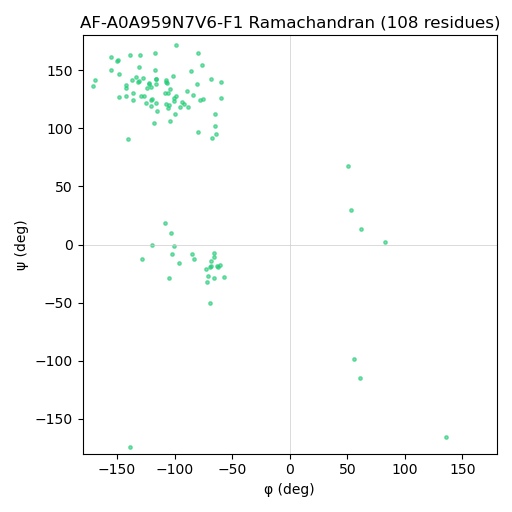M 738 N N . GLU A 1 90 ? -11.068 -1.955 -2.983 1.00 93.19 90 GLU A N 1
ATOM 739 C CA . GLU A 1 90 ? -11.726 -2.011 -4.287 1.00 93.19 90 GLU A CA 1
ATOM 740 C C . GLU A 1 90 ? -12.016 -0.616 -4.848 1.00 93.19 90 GLU A C 1
ATOM 742 O O . GLU A 1 90 ? -12.367 0.323 -4.131 1.00 93.19 90 GLU A O 1
ATOM 747 N N . ASN A 1 91 ? -11.875 -0.498 -6.164 1.00 9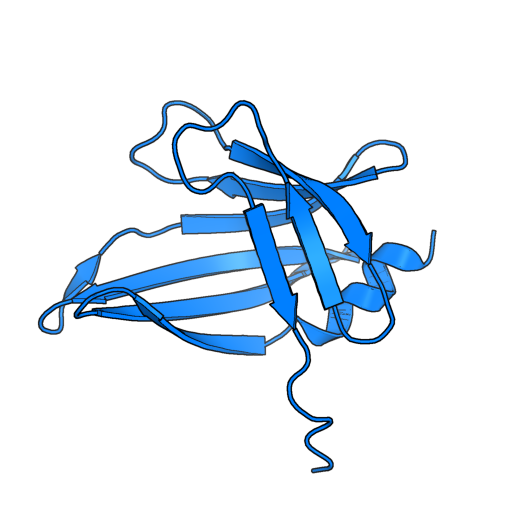3.44 91 ASN A N 1
ATOM 748 C CA . ASN A 1 91 ? -12.342 0.612 -6.978 1.00 93.44 91 ASN A CA 1
ATOM 749 C C . ASN A 1 91 ? -12.905 0.034 -8.290 1.00 93.44 91 ASN A C 1
ATOM 751 O O . ASN A 1 91 ? -12.155 -0.152 -9.252 1.00 93.44 91 ASN A O 1
ATOM 755 N N . PRO A 1 92 ? -14.213 -0.272 -8.345 1.00 88.62 92 PRO A N 1
ATOM 756 C CA . PRO A 1 92 ? -14.836 -0.842 -9.538 1.00 88.62 92 PRO A CA 1
ATOM 757 C C . PRO A 1 92 ? -14.894 0.138 -10.721 1.00 88.62 92 PRO A C 1
ATOM 759 O O . PRO A 1 92 ? -15.149 -0.290 -11.843 1.00 88.62 92 PRO A O 1
ATOM 762 N N . GLU A 1 93 ? -14.667 1.436 -10.492 1.00 87.00 93 GLU A N 1
ATOM 763 C CA . GLU A 1 93 ? -14.651 2.466 -11.537 1.00 87.00 93 GLU A CA 1
ATOM 764 C C . GLU A 1 93 ? -13.282 2.586 -12.231 1.00 87.00 93 GLU A C 1
ATOM 766 O O . GLU A 1 93 ? -13.167 3.301 -13.225 1.00 87.00 93 GLU A O 1
ATOM 771 N N . HIS A 1 94 ? -12.241 1.904 -11.7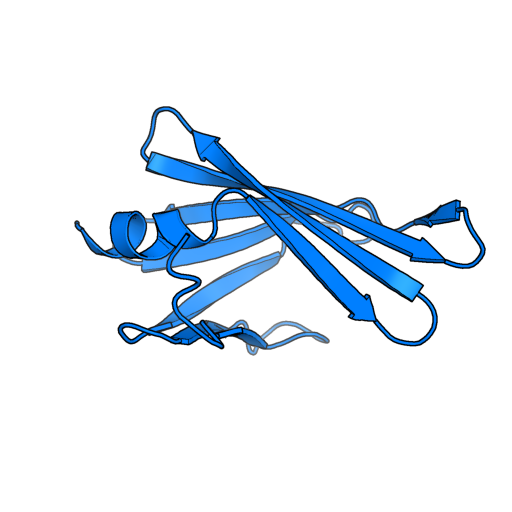37 1.00 83.94 94 HIS A N 1
ATOM 772 C CA . HIS A 1 94 ? -10.914 1.914 -12.357 1.00 83.94 94 HIS A CA 1
ATOM 773 C C . HIS A 1 94 ? -10.783 0.862 -13.475 1.00 83.94 94 HIS A C 1
ATOM 775 O O . HIS A 1 94 ? -11.393 -0.205 -13.409 1.00 83.94 94 HIS A O 1
ATOM 781 N N . ASP A 1 95 ? -9.967 1.135 -14.500 1.00 78.56 95 ASP A N 1
ATOM 782 C CA . ASP A 1 95 ? -9.760 0.215 -15.632 1.00 78.56 95 ASP A CA 1
ATOM 783 C C . ASP A 1 95 ? -8.991 -1.055 -15.223 1.00 78.56 95 ASP A C 1
ATOM 785 O O . ASP A 1 95 ? -9.434 -2.167 -15.504 1.00 78.56 95 ASP A O 1
ATOM 789 N N . PHE A 1 96 ? -7.846 -0.912 -14.545 1.00 76.44 96 PHE A N 1
ATOM 790 C CA . PHE A 1 96 ? -7.080 -2.015 -13.952 1.00 76.44 96 PHE A CA 1
ATOM 791 C C . PHE A 1 96 ? -5.943 -1.463 -13.066 1.00 76.44 96 PHE A C 1
ATOM 793 O O . PHE A 1 96 ? -5.219 -0.584 -13.530 1.00 76.44 96 PHE A O 1
ATOM 800 N N . PRO A 1 97 ? -5.700 -2.008 -11.857 1.00 83.56 97 PRO A N 1
ATOM 801 C CA . PRO A 1 97 ? -6.487 -3.034 -11.171 1.00 83.56 97 PRO A CA 1
ATOM 802 C C . PRO A 1 97 ? -7.773 -2.452 -10.570 1.00 83.56 97 PRO A C 1
ATOM 804 O O . PRO A 1 97 ? -7.826 -1.279 -10.242 1.00 83.56 97 PRO A O 1
ATOM 807 N N . GLN A 1 98 ? -8.804 -3.274 -10.380 1.00 89.12 98 GLN A N 1
ATOM 808 C CA . GLN A 1 98 ? -10.023 -2.868 -9.654 1.00 89.12 98 GLN A CA 1
ATOM 809 C C . GLN A 1 98 ? -10.003 -3.274 -8.180 1.00 89.12 98 GLN A C 1
ATOM 811 O O . GLN A 1 98 ? -10.804 -2.783 -7.391 1.00 89.12 98 GLN A O 1
ATOM 816 N N . LYS A 1 99 ? -9.100 -4.185 -7.808 1.00 89.88 99 LYS A N 1
ATOM 817 C CA . LYS A 1 99 ? -9.013 -4.761 -6.470 1.00 89.88 99 LYS A CA 1
ATOM 818 C C . LYS A 1 99 ? -7.560 -4.965 -6.067 1.00 89.88 99 LYS A C 1
ATOM 820 O O . LYS A 1 99 ? -6.779 -5.506 -6.847 1.00 89.88 99 LYS A O 1
ATOM 825 N N . ILE A 1 100 ? -7.243 -4.582 -4.838 1.00 88.56 100 ILE A N 1
ATOM 826 C CA . ILE A 1 100 ? -5.956 -4.777 -4.175 1.00 88.56 100 ILE A CA 1
ATOM 827 C C . ILE A 1 100 ? -6.225 -5.621 -2.932 1.00 88.56 100 ILE A C 1
ATOM 829 O O . ILE A 1 100 ? -7.085 -5.285 -2.121 1.00 88.56 100 ILE A O 1
ATOM 833 N N . THR A 1 101 ? -5.522 -6.741 -2.793 1.00 87.88 101 THR A N 1
ATOM 834 C CA . THR A 1 101 ? -5.704 -7.666 -1.671 1.00 87.88 101 THR A CA 1
ATOM 835 C C . THR A 1 101 ? -4.374 -7.878 -0.973 1.00 87.88 101 THR A C 1
ATOM 837 O O . THR A 1 101 ? -3.420 -8.342 -1.592 1.00 87.88 101 THR A O 1
ATOM 840 N N . TYR A 1 102 ? -4.343 -7.569 0.317 1.00 85.38 102 TYR A N 1
ATOM 841 C CA . TYR A 1 102 ? -3.250 -7.909 1.213 1.00 85.38 102 TYR A CA 1
ATOM 842 C C . TYR A 1 102 ? -3.640 -9.138 2.022 1.00 85.38 102 TYR A C 1
ATOM 844 O O . TYR A 1 102 ? -4.693 -9.145 2.658 1.00 85.38 102 TYR A O 1
ATOM 852 N N . GLU A 1 103 ? -2.795 -10.166 1.998 1.00 82.38 103 GLU A N 1
ATOM 853 C CA . GLU A 1 103 ? -2.998 -11.409 2.740 1.00 82.38 103 GLU A CA 1
ATOM 854 C C . GLU A 1 103 ? -1.770 -11.726 3.601 1.00 82.38 103 GLU A C 1
ATOM 856 O O . GLU A 1 103 ? -0.639 -11.782 3.115 1.00 82.38 103 GLU A O 1
ATOM 861 N N . ILE A 1 104 ? -1.998 -11.963 4.892 1.00 78.62 104 ILE A N 1
ATOM 862 C CA . ILE A 1 104 ? -0.982 -12.425 5.837 1.00 78.62 104 ILE A CA 1
ATOM 863 C C . ILE A 1 104 ? -0.807 -13.934 5.646 1.00 78.62 104 ILE A C 1
ATOM 865 O O . ILE A 1 104 ? -1.556 -14.740 6.202 1.00 78.62 104 ILE A O 1
ATOM 869 N N . LEU A 1 105 ? 0.199 -14.324 4.860 1.00 70.75 105 LEU A N 1
ATOM 870 C CA . LEU A 1 105 ? 0.442 -15.727 4.507 1.00 70.75 105 LEU A CA 1
ATOM 871 C C . LEU A 1 105 ? 1.013 -16.567 5.664 1.00 70.75 105 LEU A C 1
ATOM 873 O O . LEU A 1 105 ? 0.873 -17.788 5.645 1.00 70.75 105 LEU A O 1
ATOM 877 N N . SER A 1 106 ? 1.628 -15.953 6.682 1.00 61.09 106 SER A N 1
ATOM 878 C CA . SER A 1 106 ? 2.057 -16.585 7.944 1.00 61.09 106 SER A CA 1
ATOM 879 C C . SER A 1 106 ? 2.481 -15.518 8.961 1.00 61.09 106 SER A C 1
ATOM 881 O O . SER A 1 106 ? 3.137 -14.548 8.587 1.00 61.09 106 SER A O 1
ATOM 883 N N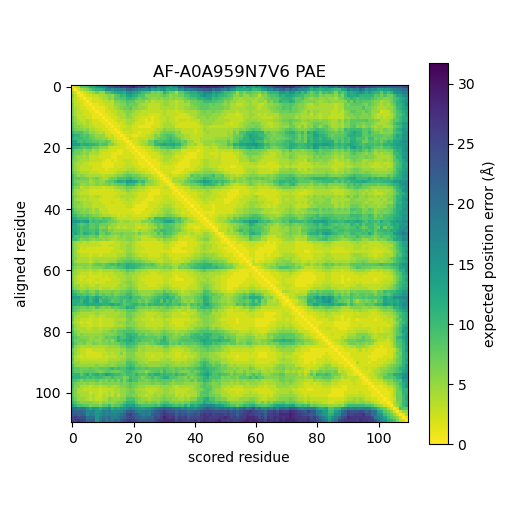 . GLU A 1 107 ? 2.165 -15.706 10.248 1.00 54.31 107 GLU A N 1
ATOM 884 C CA . GLU A 1 107 ? 2.860 -15.000 11.333 1.00 54.31 107 GLU A CA 1
ATOM 885 C C . GLU A 1 107 ? 4.317 -15.478 11.323 1.00 54.31 107 GLU A C 1
ATOM 887 O O . GLU A 1 107 ? 4.614 -16.589 11.769 1.00 54.31 107 GLU A O 1
ATOM 892 N N . ASN A 1 108 ? 5.235 -14.681 10.775 1.00 43.91 108 ASN A N 1
ATOM 893 C CA . ASN A 1 108 ? 6.654 -14.913 11.015 1.00 43.91 108 ASN A CA 1
ATOM 894 C C . ASN A 1 108 ? 6.918 -14.624 12.499 1.00 43.91 108 ASN A C 1
ATOM 896 O O . ASN A 1 108 ? 7.172 -13.487 12.888 1.00 43.91 108 ASN A O 1
ATOM 900 N N . ASN A 1 109 ? 6.817 -15.666 13.327 1.00 37.75 109 ASN A N 1
ATOM 901 C CA . ASN A 1 109 ? 7.396 -15.692 14.664 1.00 37.75 109 ASN A CA 1
ATOM 902 C C . ASN A 1 109 ? 8.918 -15.597 14.505 1.00 37.75 109 ASN A C 1
ATOM 904 O O . ASN A 1 109 ? 9.574 -16.609 14.246 1.00 37.75 109 ASN A O 1
ATOM 908 N N . PHE A 1 110 ? 9.451 -14.380 14.603 1.00 40.47 110 PHE A N 1
ATOM 909 C CA . PHE A 1 110 ? 10.873 -14.148 14.848 1.00 40.47 110 PHE A CA 1
ATOM 910 C C . PHE A 1 110 ? 11.170 -14.237 16.346 1.00 40.47 110 PHE A C 1
ATOM 912 O O . PHE A 1 110 ? 10.354 -13.723 17.144 1.00 40.47 110 PHE A O 1
#

Radius of gyration: 14.13 Å; Cα contacts (8 Å, |Δi|>4): 211; chains: 1; bounding box: 33×29×32 Å

Mean predicted aligned error: 6.27 Å

Solvent-accessible surface area (backbone atoms only — not comparable to full-atom values): 6414 Å² total; per-residue (Å²): 138,61,70,59,64,74,48,56,81,62,49,42,82,45,75,46,79,52,9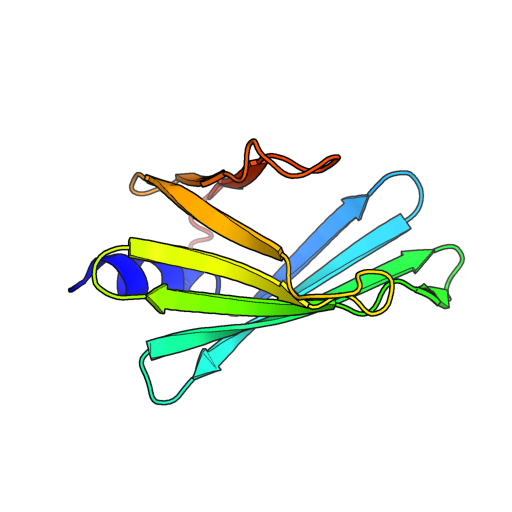2,90,23,44,33,37,37,38,33,40,76,47,101,82,68,28,37,40,32,41,34,34,32,34,45,94,90,39,86,39,72,65,31,44,34,35,40,40,76,56,96,92,44,46,31,43,33,44,39,39,86,91,48,97,59,66,47,65,18,40,60,78,48,74,58,102,47,38,40,32,26,40,26,86,88,44,94,74,74,37,64,48,76,50,68,65,90,64,88,79,84,124

Nearest PDB structures (foldseek):
  6d0t-assembly2_B  TM=5.940E-01  e=5.647E-01  synthetic construct